Protein AF-A0A965WF73-F1 (afdb_monomer_lite)

Foldseek 3Di:
DDDDPPPPPVVLVVLLVVLVVLCVCCLVPVPVRPPSVVSLVSNLVSLVVVVLVVLVVCVVVVNDDPVVLVVVVCVVPVVVLVVLLVVCLVVCVVPDDPVLSVVSVVLSVCLVVLNNLVVVVVVPPDDDPPCPVRSNSVSPSVSVSVVCVVVVSVVSVVCVVVVNNVVSVVVVVVVVVVVD

Secondary structure (DSSP, 8-state):
-PPPP----HHHHHHHHHHHHHHHHHHH-TTTSTTTTHHHHHHHHHHHHHHHHHHHHHHHTT---HHHHHHHHHHHHHHHHHHHHHHHHHHHHHHS-HHHHHHHHHHHHHHHTT-HHHHHHHH-SS--S-GGG-TTTTHHHHHHHHHHHHHHHHHHHHHHHTT-HHHHHHHHHHHHHH--

Radius of gyration: 19.37 Å; chains: 1; bounding box: 49×44×49 Å

pLDDT: mean 86.91, std 13.63, range [32.0, 98.0]

Structure (mmCIF, N/CA/C/O backbone):
data_AF-A0A965WF73-F1
#
_entry.id   AF-A0A965WF73-F1
#
loop_
_atom_site.group_PDB
_atom_site.id
_atom_site.type_symbol
_atom_site.label_atom_id
_ato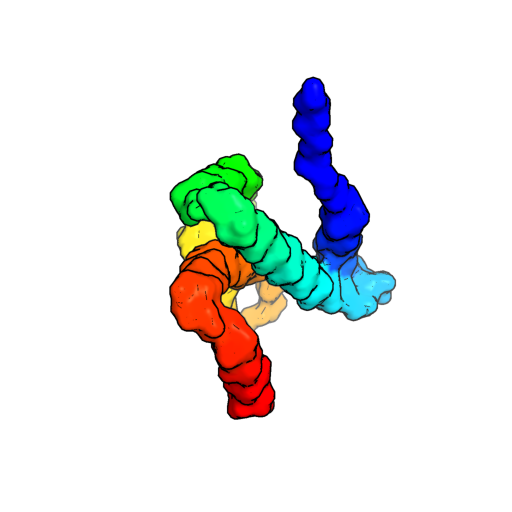m_site.label_alt_id
_atom_site.label_comp_id
_atom_site.label_asym_id
_atom_site.label_entity_id
_atom_site.label_seq_id
_atom_site.pdbx_PDB_ins_code
_atom_site.Cartn_x
_atom_site.Cartn_y
_atom_site.Cartn_z
_atom_site.occupancy
_atom_site.B_iso_or_equiv
_atom_site.auth_seq_id
_atom_site.auth_comp_id
_atom_site.auth_asym_id
_atom_site.auth_atom_id
_atom_site.pdbx_PDB_model_num
ATOM 1 N N . MET A 1 1 ? -22.989 24.623 17.430 1.00 37.38 1 MET A N 1
ATOM 2 C CA . MET A 1 1 ? -22.163 23.521 17.970 1.00 37.38 1 MET A CA 1
ATOM 3 C C . MET A 1 1 ? -21.238 23.070 16.850 1.00 37.38 1 MET A C 1
ATOM 5 O O . MET A 1 1 ? -21.676 22.367 15.953 1.00 37.38 1 MET A O 1
ATOM 9 N N . PHE A 1 2 ? -20.023 23.617 16.799 1.00 32.00 2 PHE A N 1
ATOM 10 C CA . PHE A 1 2 ? -19.088 23.375 15.699 1.00 32.00 2 PHE A CA 1
ATOM 11 C C . PHE A 1 2 ? -18.525 21.957 15.813 1.00 32.00 2 PHE A C 1
ATOM 13 O O . PHE A 1 2 ? -17.942 21.602 16.837 1.00 32.00 2 PHE A O 1
ATOM 20 N N . LEU A 1 3 ? -18.739 21.144 14.779 1.00 38.75 3 LEU A N 1
ATOM 21 C CA . LEU A 1 3 ? -18.119 19.832 14.647 1.00 38.75 3 LEU A CA 1
ATOM 22 C C . LEU A 1 3 ? -16.599 20.022 14.675 1.00 38.75 3 LEU A C 1
ATOM 24 O O . LEU A 1 3 ? -16.036 20.736 13.847 1.00 38.75 3 LEU A O 1
ATOM 28 N N . LYS A 1 4 ? -15.948 19.411 15.667 1.00 34.41 4 LYS A N 1
ATOM 29 C CA . LYS A 1 4 ? -14.490 19.346 15.770 1.00 34.41 4 LYS A CA 1
ATOM 30 C C . LYS A 1 4 ? -13.972 18.737 14.457 1.00 34.41 4 LYS A C 1
ATOM 32 O O . LYS A 1 4 ? -14.447 17.656 14.100 1.00 34.41 4 LYS A O 1
ATOM 37 N N . PRO A 1 5 ? -13.052 19.386 13.721 1.00 42.91 5 PRO A N 1
ATOM 38 C CA . PRO A 1 5 ? -12.462 18.759 12.549 1.00 42.91 5 PRO A CA 1
ATOM 39 C C . PRO A 1 5 ? -11.817 17.449 13.002 1.00 42.91 5 PRO A C 1
ATOM 41 O O . PRO A 1 5 ? -11.172 17.403 14.053 1.00 42.91 5 PRO A O 1
ATOM 44 N N . TYR A 1 6 ? -12.049 16.378 12.242 1.00 53.50 6 TYR A N 1
ATOM 45 C CA . TYR A 1 6 ? -11.379 15.090 12.414 1.00 53.50 6 TYR A CA 1
ATOM 46 C C . TYR A 1 6 ? -9.891 15.387 12.618 1.00 53.50 6 TYR A C 1
ATOM 48 O O . TYR A 1 6 ? -9.273 15.992 11.743 1.00 53.50 6 TYR A O 1
ATOM 56 N N . ASN A 1 7 ? -9.356 15.102 13.808 1.00 60.22 7 ASN A N 1
ATOM 57 C CA . ASN A 1 7 ? -8.048 15.603 14.218 1.00 60.22 7 ASN A CA 1
ATOM 58 C C . ASN A 1 7 ? -6.980 14.870 13.392 1.00 60.22 7 ASN A C 1
ATOM 60 O O . ASN A 1 7 ? -6.538 13.779 13.756 1.0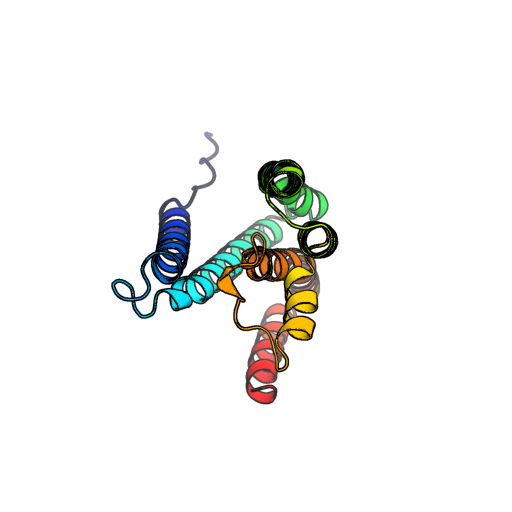0 60.22 7 ASN A O 1
ATOM 64 N N . TYR A 1 8 ? -6.665 15.412 12.213 1.00 68.06 8 TYR A N 1
ATOM 65 C CA . TYR A 1 8 ? -5.738 14.812 11.268 1.00 68.06 8 TYR A CA 1
ATOM 66 C C . TYR A 1 8 ? -4.371 14.756 11.933 1.00 68.06 8 TYR A C 1
ATOM 68 O O . TYR A 1 8 ? -3.739 15.779 12.194 1.00 68.06 8 TYR A O 1
ATOM 76 N N . ARG A 1 9 ? -3.938 13.537 12.249 1.00 79.75 9 ARG A N 1
ATOM 77 C CA . ARG A 1 9 ? -2.687 13.272 12.948 1.00 79.75 9 ARG A CA 1
ATOM 78 C C . ARG A 1 9 ? -1.501 13.459 12.008 1.00 79.75 9 ARG A C 1
ATOM 80 O O . ARG A 1 9 ? -1.009 12.523 11.369 1.00 79.75 9 ARG A O 1
ATOM 87 N N . GLN A 1 10 ? -1.094 14.721 11.891 1.00 85.62 10 GLN A N 1
ATOM 88 C CA . GLN A 1 10 ? 0.070 15.153 11.121 1.00 85.62 10 GLN A CA 1
ATOM 89 C C . GLN A 1 10 ? 1.351 14.486 11.627 1.00 85.62 10 GLN A C 1
ATOM 91 O O . GLN A 1 10 ? 2.203 14.140 10.818 1.00 85.62 10 GLN A O 1
ATOM 96 N N . ASP A 1 11 ? 1.440 14.220 12.931 1.00 89.25 11 ASP A N 1
ATOM 97 C CA . ASP A 1 11 ? 2.525 13.482 13.582 1.00 89.25 11 ASP A CA 1
ATOM 98 C C . ASP A 1 11 ? 2.714 12.077 12.983 1.00 89.25 11 ASP A C 1
ATOM 100 O O . ASP A 1 11 ? 3.807 11.738 12.534 1.00 89.25 11 ASP A O 1
ATOM 104 N N . ILE A 1 12 ? 1.643 11.280 12.869 1.00 88.62 12 ILE A N 1
ATOM 105 C CA . ILE A 1 12 ? 1.707 9.947 12.233 1.00 88.62 12 ILE A CA 1
ATOM 106 C C . ILE A 1 12 ? 2.096 10.074 10.768 1.00 88.62 12 ILE A C 1
ATOM 108 O O . ILE A 1 12 ? 2.915 9.309 10.262 1.00 88.62 12 ILE A O 1
ATOM 112 N N . SER A 1 13 ? 1.473 11.017 10.067 1.00 88.56 13 SER A N 1
ATOM 113 C CA . SER A 1 13 ? 1.721 11.201 8.639 1.00 88.56 13 SER A CA 1
ATOM 114 C C . SER A 1 13 ? 3.183 11.576 8.382 1.00 88.56 13 SER A C 1
ATOM 116 O O . SER A 1 13 ? 3.785 11.048 7.450 1.00 88.56 13 SER A O 1
ATOM 118 N N . GLY A 1 14 ? 3.772 12.401 9.253 1.00 91.44 14 GLY A N 1
ATOM 119 C CA . GLY A 1 14 ? 5.192 12.740 9.248 1.00 91.44 14 GLY A CA 1
ATOM 120 C C . GLY A 1 14 ? 6.088 11.534 9.522 1.00 91.44 14 GLY A C 1
ATOM 121 O O . GLY A 1 14 ? 7.047 11.321 8.787 1.00 91.44 14 GLY A O 1
ATOM 122 N N . LEU A 1 15 ? 5.746 10.689 10.500 1.00 92.88 15 LEU A N 1
ATOM 123 C CA . LEU A 1 15 ? 6.499 9.456 10.770 1.00 92.88 15 LEU A CA 1
ATOM 124 C C . LEU A 1 15 ? 6.460 8.475 9.591 1.00 92.88 15 LEU A C 1
ATOM 126 O O . LEU A 1 15 ? 7.482 7.884 9.255 1.00 92.88 15 LEU A O 1
ATOM 130 N N . ARG A 1 16 ? 5.312 8.334 8.914 1.00 92.25 16 ARG A N 1
ATOM 131 C CA . ARG A 1 16 ? 5.208 7.520 7.689 1.00 92.25 16 ARG A CA 1
ATOM 132 C C . ARG A 1 16 ? 6.055 8.096 6.560 1.00 92.25 16 ARG A C 1
ATOM 134 O O . ARG A 1 16 ? 6.724 7.338 5.867 1.00 92.25 16 ARG A O 1
ATOM 141 N N . ALA A 1 17 ? 6.040 9.416 6.381 1.00 93.06 17 ALA A N 1
ATOM 142 C CA . ALA A 1 17 ? 6.873 10.076 5.381 1.00 93.06 17 ALA A CA 1
ATOM 143 C C . ALA A 1 17 ? 8.365 9.861 5.671 1.00 93.06 17 ALA A C 1
ATOM 145 O O . ALA A 1 17 ? 9.109 9.492 4.768 1.00 93.06 17 ALA A O 1
ATOM 146 N N . LEU A 1 18 ? 8.789 10.005 6.930 1.00 94.50 18 LEU A N 1
ATOM 147 C CA . LEU A 1 18 ? 10.164 9.738 7.348 1.00 94.50 18 LEU A CA 1
ATOM 148 C C . LEU A 1 18 ? 10.567 8.283 7.077 1.00 94.50 18 LEU A C 1
ATOM 150 O O . LEU A 1 18 ? 11.638 8.037 6.535 1.00 94.50 18 LEU A O 1
ATOM 154 N N . ALA A 1 19 ? 9.693 7.329 7.397 1.00 93.88 19 ALA A N 1
ATOM 155 C CA . ALA A 1 19 ? 9.921 5.912 7.140 1.00 93.88 19 ALA A CA 1
ATOM 156 C C . ALA A 1 19 ? 10.140 5.625 5.640 1.00 93.88 19 ALA A C 1
ATOM 158 O O . ALA A 1 19 ? 11.099 4.949 5.272 1.00 93.88 19 ALA A O 1
ATOM 159 N N . VAL A 1 20 ? 9.321 6.224 4.768 1.00 92.25 20 VAL A N 1
ATOM 160 C CA . VAL A 1 20 ? 9.487 6.136 3.307 1.00 92.25 20 VAL A CA 1
ATOM 161 C C . VAL A 1 20 ? 10.796 6.782 2.850 1.00 92.25 20 VAL A C 1
ATOM 163 O O . VAL A 1 20 ? 11.504 6.199 2.032 1.00 92.25 20 VAL A O 1
ATOM 166 N N . LEU A 1 21 ? 11.153 7.955 3.382 1.00 93.62 21 LEU A N 1
ATOM 167 C CA . LEU A 1 21 ? 12.409 8.631 3.041 1.00 93.62 21 LEU A CA 1
ATOM 168 C C . LEU A 1 21 ? 13.634 7.796 3.425 1.00 93.62 21 LEU A C 1
ATOM 170 O O . LEU A 1 21 ? 14.583 7.736 2.649 1.00 93.62 21 LEU A O 1
ATOM 174 N N . LEU A 1 22 ? 13.605 7.114 4.573 1.00 91.69 22 LEU A N 1
ATOM 175 C CA . LEU A 1 22 ? 14.664 6.185 4.975 1.00 91.69 22 LEU A CA 1
ATOM 176 C C . LEU A 1 22 ? 14.788 5.016 3.993 1.00 91.69 22 LEU A C 1
ATOM 178 O O . LEU A 1 22 ? 15.898 4.666 3.596 1.00 91.69 22 LEU A O 1
ATOM 182 N N . THR A 1 23 ? 13.664 4.445 3.555 1.00 89.25 23 THR A N 1
ATOM 183 C CA . THR A 1 23 ? 13.661 3.354 2.571 1.00 89.25 23 THR A CA 1
ATOM 184 C C . THR A 1 23 ? 14.175 3.808 1.207 1.00 89.25 23 THR A C 1
ATOM 186 O O . THR A 1 23 ? 14.980 3.103 0.601 1.00 89.25 23 THR A O 1
ATOM 189 N N . ILE A 1 24 ? 13.759 4.982 0.726 1.00 89.94 24 ILE A N 1
ATOM 190 C CA . ILE A 1 24 ? 14.275 5.563 -0.523 1.00 89.94 24 ILE A CA 1
ATOM 191 C C . ILE A 1 24 ? 15.776 5.829 -0.389 1.00 89.94 24 ILE A C 1
ATOM 193 O O . ILE A 1 24 ? 16.546 5.451 -1.266 1.00 89.94 24 ILE A O 1
ATOM 197 N N . GLY A 1 25 ? 16.198 6.427 0.727 1.00 90.00 25 GLY A N 1
ATOM 198 C CA . GLY A 1 25 ? 17.596 6.722 1.017 1.00 90.00 25 GLY A CA 1
ATOM 199 C C . GLY A 1 25 ? 18.478 5.475 1.035 1.00 90.00 25 GLY A C 1
ATOM 200 O O . GLY A 1 25 ? 19.563 5.502 0.467 1.00 90.00 25 GLY A O 1
ATOM 201 N N . TYR A 1 26 ? 17.988 4.369 1.599 1.00 87.00 26 TYR A N 1
ATOM 202 C CA . TYR A 1 26 ? 18.688 3.081 1.589 1.00 87.00 26 TYR A CA 1
ATOM 203 C C . TYR A 1 26 ? 18.937 2.548 0.174 1.00 87.00 26 TYR A C 1
ATOM 205 O O . TYR A 1 26 ? 20.025 2.061 -0.104 1.00 87.00 26 TYR A O 1
ATOM 213 N N . HIS A 1 27 ? 17.957 2.664 -0.728 1.00 84.62 27 HIS A N 1
ATOM 214 C CA . HIS A 1 27 ? 18.109 2.177 -2.104 1.00 84.62 27 HIS A CA 1
ATOM 215 C C . HIS A 1 27 ? 18.915 3.142 -2.984 1.00 84.62 27 HIS A C 1
ATOM 217 O O . HIS A 1 27 ? 19.638 2.702 -3.871 1.00 84.62 27 HIS A O 1
ATOM 223 N N . ALA A 1 28 ? 18.808 4.453 -2.751 1.00 87.69 28 ALA A N 1
ATOM 224 C CA . ALA A 1 28 ? 19.515 5.461 -3.539 1.00 87.69 28 ALA A CA 1
ATOM 225 C C . ALA A 1 28 ? 20.981 5.644 -3.105 1.00 87.69 28 ALA A C 1
ATOM 227 O O . ALA A 1 28 ? 21.844 5.890 -3.945 1.00 87.69 28 ALA A O 1
ATOM 228 N N . PHE A 1 29 ? 21.264 5.536 -1.802 1.00 88.81 29 PHE A N 1
ATOM 229 C CA . PHE A 1 29 ? 22.566 5.831 -1.196 1.00 88.81 29 PHE A CA 1
ATOM 230 C C . PHE A 1 29 ? 22.920 4.818 -0.086 1.00 88.81 29 PHE A C 1
ATOM 232 O O . PHE A 1 29 ? 23.075 5.203 1.080 1.00 88.81 29 PHE A O 1
ATOM 239 N N . PRO A 1 30 ? 23.068 3.521 -0.419 1.00 83.19 30 PRO A N 1
ATOM 240 C CA . PRO A 1 30 ? 23.239 2.452 0.571 1.00 83.19 30 PRO A CA 1
ATOM 241 C C . PRO A 1 30 ? 24.490 2.610 1.449 1.00 83.19 30 PRO A C 1
ATOM 243 O O . PRO A 1 30 ? 24.473 2.209 2.611 1.00 83.19 30 PRO A O 1
ATOM 246 N N . GLU A 1 31 ? 25.557 3.230 0.933 1.00 87.56 31 GLU A N 1
ATOM 247 C CA . GLU A 1 31 ? 26.790 3.491 1.695 1.00 87.56 31 GLU A CA 1
ATOM 248 C C . GLU A 1 31 ? 26.609 4.556 2.791 1.00 87.56 31 GLU A C 1
ATOM 250 O O . GLU A 1 31 ? 27.291 4.513 3.813 1.00 87.56 31 GLU A O 1
ATOM 255 N N . PHE A 1 32 ? 25.677 5.498 2.604 1.00 86.88 32 PHE A N 1
ATOM 256 C CA . PHE A 1 32 ? 25.442 6.613 3.531 1.00 86.88 32 PHE A CA 1
ATOM 257 C C . PHE A 1 32 ? 24.314 6.336 4.525 1.00 86.88 32 PHE A C 1
ATOM 259 O O . PHE A 1 32 ? 24.331 6.855 5.640 1.00 86.88 32 PHE A O 1
ATOM 266 N N . ILE A 1 33 ? 23.321 5.538 4.128 1.00 84.25 33 ILE A N 1
ATOM 267 C CA . ILE A 1 33 ? 22.143 5.224 4.942 1.00 84.25 33 ILE A CA 1
ATOM 268 C C . ILE A 1 33 ? 22.083 3.710 5.121 1.00 84.25 33 ILE A C 1
ATOM 270 O O . ILE A 1 33 ? 21.229 3.028 4.560 1.00 84.25 33 ILE A O 1
ATOM 274 N N . SER A 1 34 ? 22.997 3.169 5.922 1.00 79.50 34 SER A N 1
ATOM 275 C CA . SER A 1 34 ? 22.933 1.769 6.336 1.00 79.50 34 SER A CA 1
ATOM 276 C C . SER A 1 34 ? 21.740 1.563 7.283 1.00 79.50 34 SER A C 1
ATOM 278 O O . SER A 1 34 ? 21.494 2.351 8.193 1.00 79.50 34 SER A O 1
ATOM 280 N N . GLY A 1 35 ? 20.930 0.528 7.040 1.00 81.00 35 GLY A N 1
ATOM 281 C CA . GLY A 1 35 ? 19.773 0.210 7.892 1.00 81.00 35 GLY A CA 1
ATOM 282 C C . GLY A 1 35 ? 18.432 0.849 7.507 1.00 81.00 35 GLY A C 1
ATOM 283 O O . GLY A 1 35 ? 17.433 0.589 8.173 1.00 81.00 35 GLY A O 1
ATOM 284 N N . GLY A 1 36 ? 18.341 1.638 6.429 1.00 79.69 36 GLY A N 1
ATOM 285 C CA . GLY A 1 36 ? 17.065 2.268 6.037 1.00 79.69 36 GLY A CA 1
ATOM 286 C C . GLY A 1 36 ? 15.966 1.293 5.567 1.00 79.69 36 GLY A C 1
ATOM 287 O O . GLY A 1 36 ? 14.812 1.700 5.413 1.00 79.69 36 GLY A O 1
ATOM 288 N N . PHE A 1 37 ? 16.274 -0.004 5.429 1.00 82.12 37 PHE A N 1
ATOM 289 C CA . PHE A 1 37 ? 15.278 -1.071 5.257 1.00 82.12 37 PHE A CA 1
ATOM 290 C C . PHE A 1 37 ? 14.274 -1.141 6.422 1.00 82.12 37 PHE A C 1
ATOM 292 O O . PHE A 1 37 ? 13.104 -1.435 6.188 1.00 82.12 37 PHE A O 1
ATOM 299 N N . VAL A 1 38 ? 14.682 -0.755 7.642 1.00 88.62 38 VAL A N 1
ATOM 300 C CA . VAL A 1 38 ? 13.805 -0.663 8.830 1.00 88.62 38 VAL A CA 1
ATOM 301 C C . VAL A 1 38 ? 12.646 0.320 8.609 1.00 88.62 38 VAL A C 1
ATOM 303 O O . VAL A 1 38 ? 11.593 0.213 9.239 1.00 88.62 38 VAL A O 1
ATOM 306 N N . GLY A 1 39 ? 12.797 1.269 7.676 1.00 90.75 39 GLY A N 1
ATOM 307 C CA . GLY A 1 39 ? 11.718 2.170 7.272 1.00 90.75 39 GLY A CA 1
ATOM 308 C C . GLY A 1 39 ? 10.465 1.426 6.797 1.00 90.75 39 GLY A C 1
ATOM 309 O O . GLY A 1 39 ? 9.353 1.849 7.112 1.00 90.75 39 GLY A O 1
ATOM 310 N N . VAL A 1 40 ? 10.613 0.280 6.128 1.00 89.56 40 VAL A N 1
ATOM 311 C CA . VAL A 1 40 ? 9.465 -0.519 5.670 1.00 89.56 40 VAL A CA 1
ATOM 312 C C . VAL A 1 40 ? 8.689 -1.085 6.862 1.00 89.56 40 VAL A C 1
ATOM 314 O O . VAL A 1 40 ? 7.465 -0.950 6.917 1.00 89.56 40 VAL A O 1
ATOM 317 N N . ASP A 1 41 ? 9.392 -1.628 7.857 1.00 91.56 41 ASP A N 1
ATOM 318 C CA . ASP A 1 41 ? 8.779 -2.193 9.065 1.00 91.56 41 ASP A CA 1
ATOM 319 C C . ASP A 1 41 ? 8.032 -1.120 9.863 1.00 91.56 41 ASP A C 1
ATOM 321 O O . ASP A 1 41 ? 6.866 -1.291 10.228 1.00 91.56 41 ASP A O 1
ATOM 325 N N . ILE A 1 42 ? 8.671 0.038 10.072 1.00 93.50 42 ILE A N 1
ATOM 326 C CA . ILE A 1 42 ? 8.057 1.188 10.750 1.00 93.50 42 ILE A CA 1
ATOM 327 C C . ILE A 1 42 ? 6.794 1.629 10.005 1.00 93.50 42 ILE A C 1
ATOM 329 O O . ILE A 1 42 ? 5.749 1.864 10.622 1.00 93.50 42 ILE A O 1
ATOM 333 N N . PHE A 1 43 ? 6.865 1.732 8.676 1.00 93.69 43 PHE A N 1
ATOM 334 C CA . PHE A 1 43 ? 5.727 2.129 7.859 1.00 93.69 43 PHE A CA 1
ATOM 335 C C . PHE A 1 43 ? 4.552 1.153 8.007 1.00 93.69 43 PHE A C 1
ATOM 337 O O . PHE A 1 43 ? 3.413 1.604 8.181 1.00 93.69 43 PHE A O 1
ATOM 344 N N . PHE A 1 44 ? 4.802 -0.160 7.993 1.00 93.31 44 PHE A N 1
ATOM 345 C CA . PHE A 1 44 ? 3.755 -1.167 8.173 1.00 93.31 44 PHE A CA 1
ATOM 346 C C . PHE A 1 44 ? 3.146 -1.145 9.572 1.00 93.31 44 PHE A C 1
ATOM 348 O O . PHE A 1 44 ? 1.919 -1.147 9.691 1.00 93.31 44 PHE A O 1
ATOM 355 N N . VAL A 1 45 ? 3.960 -1.043 10.624 1.00 94.31 45 VAL A N 1
ATOM 356 C CA . VAL A 1 45 ? 3.466 -0.970 12.010 1.00 94.31 45 VAL A CA 1
ATOM 357 C C . VAL A 1 45 ? 2.549 0.238 12.196 1.00 94.31 45 VAL A C 1
ATOM 359 O O . VAL A 1 45 ? 1.435 0.113 12.714 1.00 94.31 45 VAL A O 1
ATOM 362 N N . ILE A 1 46 ? 2.971 1.413 11.721 1.00 93.50 46 ILE A N 1
ATOM 363 C CA . ILE A 1 46 ? 2.175 2.640 11.833 1.00 93.50 46 ILE A CA 1
ATOM 364 C C . ILE A 1 46 ? 0.881 2.531 11.015 1.00 93.50 46 ILE A C 1
ATOM 366 O O . ILE A 1 46 ? -0.185 2.962 11.467 1.00 93.50 46 ILE A O 1
ATOM 370 N N . SER A 1 47 ? 0.959 1.947 9.820 1.00 91.44 47 SER A N 1
ATOM 371 C CA . SER A 1 47 ? -0.194 1.731 8.944 1.00 91.44 47 SER A CA 1
ATOM 372 C C . SER A 1 47 ? -1.215 0.776 9.571 1.00 91.44 47 SER A C 1
ATOM 374 O O . SER A 1 47 ? -2.410 1.086 9.604 1.00 91.44 47 SER A O 1
ATOM 376 N N . GLY A 1 48 ? -0.753 -0.329 10.159 1.00 92.94 48 GLY A N 1
ATOM 377 C CA . GLY A 1 48 ? -1.582 -1.270 10.910 1.00 92.94 48 GLY A CA 1
ATOM 378 C C . GLY A 1 48 ? -2.267 -0.614 12.107 1.00 92.94 48 GLY A C 1
ATOM 379 O O . GLY A 1 48 ? -3.490 -0.719 12.255 1.00 92.94 48 GLY A O 1
ATOM 380 N N . PHE A 1 49 ? -1.513 0.138 12.915 1.00 92.44 49 PHE A N 1
ATOM 381 C CA . PHE A 1 49 ? -2.049 0.890 14.053 1.00 92.44 49 PHE A CA 1
ATOM 382 C C . PHE A 1 49 ? -3.150 1.869 13.626 1.00 92.44 49 PHE A C 1
ATOM 384 O O . PHE A 1 49 ? -4.252 1.844 14.177 1.00 92.44 49 PHE A O 1
ATOM 391 N N . LEU A 1 50 ? -2.878 2.715 12.626 1.00 91.44 50 LEU A N 1
ATOM 39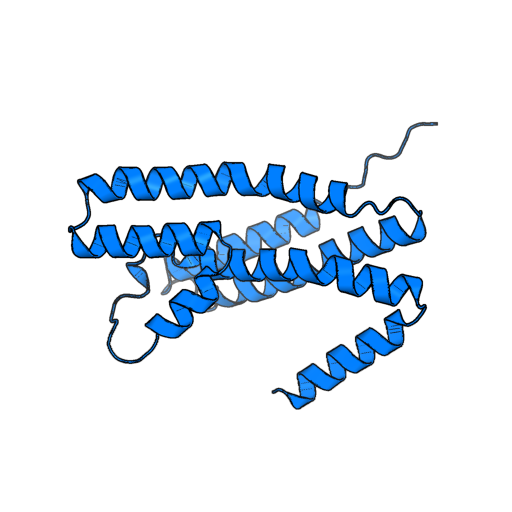2 C CA . LEU A 1 50 ? -3.807 3.761 12.197 1.00 91.44 50 LEU A CA 1
ATOM 393 C C . LEU A 1 50 ? -5.118 3.168 11.680 1.00 91.44 50 LEU A C 1
ATOM 395 O O . LEU A 1 50 ? -6.1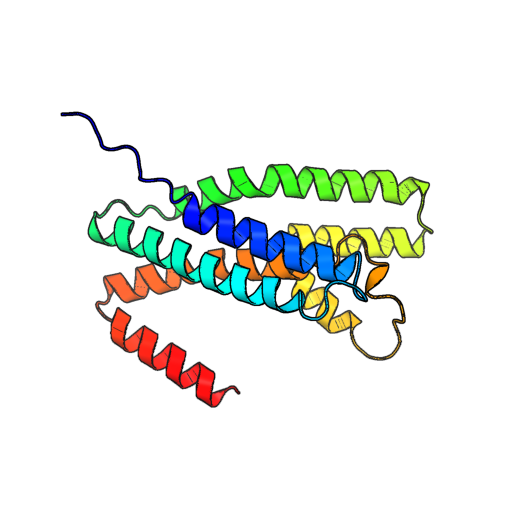96 3.666 11.994 1.00 91.44 50 LEU A O 1
ATOM 399 N N . ILE A 1 51 ? -5.031 2.104 10.890 1.00 92.44 51 ILE A N 1
ATOM 400 C CA . ILE A 1 51 ? -6.206 1.496 10.274 1.00 92.44 51 ILE A CA 1
ATOM 401 C C . ILE A 1 51 ? -7.038 0.743 11.289 1.00 92.44 51 ILE A C 1
ATOM 403 O O . ILE A 1 51 ? -8.253 0.924 11.304 1.00 92.44 51 ILE A O 1
ATOM 407 N N . THR A 1 52 ? -6.399 -0.005 12.186 1.00 93.50 52 THR A N 1
ATOM 408 C CA . THR A 1 52 ? -7.094 -0.645 13.308 1.00 93.50 52 THR A CA 1
ATOM 409 C C . THR A 1 52 ? -7.821 0.392 14.155 1.00 93.50 52 THR A C 1
ATOM 411 O O . THR A 1 52 ? -9.010 0.234 14.421 1.00 93.50 52 THR A O 1
ATOM 414 N N . LYS A 1 53 ? -7.140 1.490 14.509 1.00 92.25 53 LYS A N 1
ATOM 415 C CA . LYS A 1 53 ? -7.724 2.594 15.273 1.00 92.25 53 LYS A CA 1
ATOM 416 C C . LYS A 1 53 ? -8.958 3.177 14.576 1.00 92.25 53 LYS A C 1
ATOM 418 O O . LYS A 1 53 ? -10.012 3.255 15.193 1.00 92.25 53 LYS A O 1
ATOM 423 N N . ILE A 1 54 ? -8.846 3.527 13.292 1.00 90.75 54 ILE A N 1
ATOM 424 C CA . ILE A 1 54 ? -9.963 4.082 12.510 1.00 90.75 54 ILE A CA 1
ATOM 425 C C . ILE A 1 54 ? -11.139 3.101 12.462 1.00 90.75 54 ILE A C 1
ATOM 427 O O . ILE A 1 54 ? -12.290 3.519 12.557 1.00 90.75 54 ILE A O 1
ATOM 431 N N . ILE A 1 55 ? -10.884 1.803 12.286 1.00 93.44 55 ILE A N 1
ATOM 432 C CA . ILE A 1 55 ? -11.955 0.800 12.259 1.00 93.44 55 ILE A CA 1
ATOM 433 C C . ILE A 1 55 ? -12.659 0.751 13.618 1.00 93.44 55 ILE A C 1
ATOM 435 O O . ILE A 1 55 ? -13.878 0.878 13.655 1.00 93.44 55 ILE A O 1
ATOM 439 N N . LEU A 1 56 ? -11.912 0.623 14.718 1.00 93.06 56 LEU A N 1
ATOM 440 C CA . LEU A 1 56 ? -12.477 0.537 16.067 1.00 93.06 56 LEU A CA 1
ATOM 441 C C . LEU A 1 56 ? -13.269 1.796 16.449 1.00 93.06 56 LEU A C 1
ATOM 443 O O . LEU A 1 56 ? -14.413 1.667 16.867 1.00 93.06 56 LEU A O 1
ATOM 447 N N . GLU A 1 57 ? -12.737 2.998 16.208 1.00 92.50 57 GLU A N 1
ATOM 448 C CA . GLU A 1 57 ? -13.443 4.263 16.489 1.00 92.50 57 GLU A CA 1
ATOM 449 C C . GLU A 1 57 ? -14.773 4.368 15.713 1.00 92.50 57 GLU A C 1
ATOM 451 O O . GLU A 1 57 ? -15.796 4.817 16.240 1.00 92.50 57 GLU A O 1
ATOM 456 N N . ASN A 1 58 ? -14.795 3.922 14.452 1.00 92.69 58 ASN A N 1
ATOM 457 C CA . ASN A 1 58 ? -16.022 3.915 13.654 1.00 92.69 58 ASN A CA 1
ATOM 458 C C . ASN A 1 58 ? -16.997 2.802 14.086 1.00 92.69 58 ASN A C 1
ATOM 460 O O . ASN A 1 58 ? -18.207 2.953 13.920 1.00 92.69 58 ASN A O 1
ATOM 464 N N . LEU A 1 59 ? -16.504 1.683 14.628 1.00 93.06 59 LEU A N 1
ATOM 465 C CA . LEU A 1 59 ? -17.352 0.620 15.176 1.00 93.06 59 LEU A CA 1
ATOM 466 C C . LEU A 1 59 ? -18.008 1.048 16.486 1.00 93.06 59 LEU A C 1
ATOM 468 O O . LEU A 1 59 ? -19.216 0.886 16.627 1.00 93.06 59 LEU A O 1
ATOM 472 N N . GLU A 1 60 ? -17.248 1.661 17.392 1.00 92.69 60 GLU A N 1
ATOM 473 C CA . GLU A 1 60 ? -17.753 2.192 18.665 1.00 92.69 60 GLU A CA 1
ATOM 474 C C . GLU A 1 60 ? -18.841 3.252 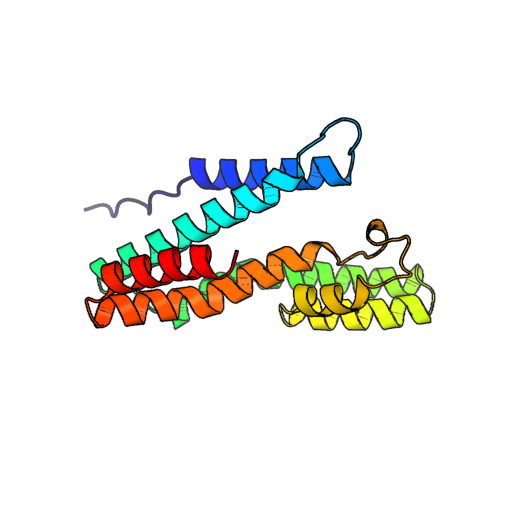18.459 1.00 92.69 60 GLU A C 1
ATOM 476 O O . GLU A 1 60 ? -19.809 3.322 19.213 1.00 92.69 60 GLU A O 1
ATOM 481 N N . THR A 1 61 ? -18.719 4.052 17.398 1.00 93.81 61 THR A N 1
ATOM 482 C CA . THR A 1 61 ? -19.713 5.073 17.032 1.00 93.81 61 THR A CA 1
ATOM 483 C C . THR A 1 61 ? -20.826 4.553 16.114 1.00 93.81 61 THR A C 1
ATOM 485 O O . THR A 1 61 ? -21.688 5.333 15.716 1.00 93.81 61 THR A O 1
ATOM 488 N N . ASN A 1 62 ? -20.847 3.256 15.775 1.00 92.44 62 ASN A N 1
ATOM 489 C CA . ASN A 1 62 ? -21.779 2.640 14.814 1.00 92.44 62 ASN A CA 1
ATOM 490 C C . ASN A 1 62 ? -21.803 3.310 13.423 1.00 92.44 62 ASN A C 1
ATOM 492 O O . ASN A 1 62 ? -22.793 3.234 12.698 1.00 92.44 62 ASN A O 1
ATOM 496 N N . THR A 1 63 ? -20.705 3.952 13.026 1.00 92.69 63 THR A N 1
ATOM 497 C CA . THR A 1 63 ? -20.557 4.647 11.735 1.00 92.69 63 THR A CA 1
ATOM 498 C C . THR A 1 63 ? -19.728 3.859 10.719 1.00 92.69 63 THR A C 1
ATOM 500 O O . THR A 1 63 ? -19.527 4.307 9.588 1.00 92.69 63 THR A O 1
ATOM 503 N N . PHE A 1 64 ? -19.225 2.677 11.090 1.00 94.00 64 PHE A N 1
ATOM 504 C CA . PHE A 1 64 ? -18.376 1.881 10.213 1.00 94.00 64 PHE A CA 1
ATOM 505 C C . PHE A 1 64 ? -19.140 1.338 8.998 1.00 94.00 64 PHE A C 1
ATOM 507 O O . PHE A 1 64 ? -19.967 0.433 9.106 1.00 94.00 64 PHE A O 1
ATOM 514 N N . ASN A 1 65 ? -18.784 1.852 7.820 1.00 93.31 65 ASN A N 1
ATOM 515 C CA . ASN A 1 65 ? -19.222 1.351 6.525 1.00 93.31 65 ASN A CA 1
ATOM 516 C C . ASN A 1 65 ? -18.016 0.821 5.737 1.00 93.31 65 ASN A C 1
ATOM 518 O O . ASN A 1 65 ? -17.067 1.551 5.430 1.00 93.31 65 ASN A O 1
ATOM 522 N N . ILE A 1 66 ? -18.072 -0.467 5.402 1.00 92.06 66 ILE A N 1
ATOM 523 C CA . ILE A 1 66 ? -16.993 -1.173 4.713 1.00 92.06 66 ILE A CA 1
ATOM 524 C C . ILE A 1 66 ? -16.830 -0.740 3.248 1.00 92.06 66 ILE A C 1
ATOM 526 O O . ILE A 1 66 ? -15.708 -0.609 2.762 1.00 92.06 66 ILE A O 1
ATOM 530 N N . ILE A 1 67 ? -17.934 -0.443 2.559 1.00 94.56 67 ILE A N 1
ATOM 531 C CA . ILE A 1 67 ? -17.921 0.032 1.169 1.00 94.56 67 ILE A CA 1
ATOM 532 C C . ILE A 1 67 ? -17.267 1.413 1.116 1.00 94.56 67 ILE A C 1
ATOM 534 O O . ILE A 1 67 ? -16.390 1.656 0.284 1.00 94.56 67 ILE A O 1
ATOM 538 N N . ASP A 1 68 ? -17.625 2.300 2.044 1.00 93.00 68 ASP A N 1
ATOM 539 C CA . ASP A 1 68 ? -17.023 3.631 2.139 1.00 93.00 68 ASP A CA 1
ATOM 540 C C . ASP A 1 68 ? -15.535 3.562 2.491 1.00 93.00 68 ASP A C 1
ATOM 542 O O . ASP A 1 68 ? -14.731 4.343 1.972 1.00 93.00 68 ASP A O 1
ATOM 546 N N . PHE A 1 69 ? -15.149 2.616 3.355 1.00 92.56 69 PHE A N 1
ATOM 547 C CA . PHE A 1 69 ? -13.753 2.369 3.702 1.00 92.56 69 PHE A CA 1
ATOM 548 C C . PHE A 1 69 ? -12.920 2.018 2.463 1.00 92.56 69 PHE A C 1
ATOM 550 O O . PHE A 1 69 ? -11.927 2.702 2.194 1.00 92.56 69 PHE A O 1
ATOM 557 N N . TYR A 1 70 ? -13.343 1.027 1.673 1.00 93.75 70 TYR A N 1
ATOM 558 C CA . TYR A 1 70 ? -12.630 0.648 0.449 1.00 93.75 70 TYR A CA 1
ATOM 559 C C . TYR A 1 70 ? -12.685 1.749 -0.616 1.00 93.75 70 TYR A C 1
ATOM 561 O O . TYR A 1 70 ? -11.667 2.069 -1.229 1.00 93.75 70 TYR A O 1
ATOM 569 N N . SER A 1 71 ? -13.824 2.425 -0.772 1.00 95.00 71 SER A N 1
ATOM 570 C CA . SER A 1 71 ? -13.997 3.499 -1.761 1.00 95.00 71 SER A CA 1
ATOM 571 C C . SER A 1 71 ? -13.073 4.696 -1.519 1.00 95.00 71 SER A C 1
ATOM 573 O O . SER A 1 71 ? -12.619 5.343 -2.466 1.00 95.00 71 SER A O 1
ATOM 575 N N . ARG A 1 72 ? -12.783 5.039 -0.256 1.00 91.81 72 ARG A N 1
ATOM 576 C CA . ARG A 1 72 ? -11.801 6.088 0.079 1.00 91.81 72 ARG A CA 1
ATOM 577 C C . ARG A 1 72 ? -10.376 5.676 -0.285 1.00 91.81 72 ARG A C 1
ATOM 579 O O . ARG A 1 72 ? -9.595 6.519 -0.715 1.00 91.81 72 ARG A O 1
ATOM 586 N N . ARG A 1 73 ? -10.039 4.395 -0.132 1.00 91.69 73 ARG A N 1
ATOM 587 C CA . ARG A 1 73 ? -8.703 3.874 -0.451 1.00 91.69 73 ARG A CA 1
ATOM 588 C C . ARG A 1 73 ? -8.452 3.808 -1.940 1.00 91.69 73 ARG A C 1
ATOM 590 O O . ARG A 1 73 ? -7.432 4.321 -2.387 1.00 91.69 73 ARG A O 1
ATOM 597 N N . ILE A 1 74 ? -9.417 3.289 -2.695 1.00 93.88 74 ILE A N 1
ATOM 598 C CA . ILE A 1 74 ? -9.341 3.229 -4.156 1.00 93.88 74 ILE A CA 1
ATOM 599 C C . ILE A 1 74 ? -9.083 4.632 -4.717 1.00 93.88 74 ILE A C 1
ATOM 601 O O . ILE A 1 74 ? -8.100 4.838 -5.422 1.00 93.88 74 ILE A O 1
ATOM 605 N N . ARG A 1 75 ? -9.875 5.633 -4.300 1.00 95.25 75 ARG A N 1
ATOM 606 C CA . ARG A 1 75 ? -9.701 7.038 -4.721 1.00 95.25 75 ARG A CA 1
ATOM 607 C C . ARG A 1 75 ? -8.361 7.660 -4.322 1.00 95.25 75 ARG A C 1
ATOM 609 O O . ARG A 1 75 ? -7.944 8.625 -4.950 1.00 95.25 75 ARG A O 1
ATOM 616 N N . ARG A 1 76 ? -7.699 7.139 -3.288 1.00 92.06 76 ARG A N 1
ATOM 617 C CA . ARG A 1 76 ? -6.399 7.634 -2.820 1.00 92.06 76 ARG A CA 1
ATOM 618 C C . ARG A 1 76 ? -5.224 6.981 -3.551 1.00 92.06 76 ARG A C 1
ATOM 620 O O . ARG A 1 76 ? -4.226 7.651 -3.778 1.00 92.06 76 ARG A O 1
ATOM 627 N N . ILE A 1 77 ? -5.321 5.694 -3.879 1.00 93.69 77 ILE A N 1
ATOM 628 C CA . ILE A 1 77 ? -4.174 4.879 -4.320 1.00 93.69 77 ILE A CA 1
ATOM 629 C C . ILE A 1 77 ? -4.154 4.697 -5.834 1.00 93.69 77 ILE A C 1
ATOM 631 O O . ILE A 1 77 ? -3.107 4.867 -6.457 1.00 93.69 77 ILE A O 1
ATOM 635 N N . PHE A 1 78 ? -5.309 4.417 -6.442 1.00 95.12 78 PHE A N 1
ATOM 636 C CA . PHE A 1 78 ? -5.386 4.127 -7.874 1.00 95.12 78 PHE A CA 1
ATOM 637 C C . PHE A 1 78 ? -4.883 5.268 -8.765 1.00 95.12 78 PHE A C 1
ATOM 639 O O . PHE A 1 78 ? -4.192 4.953 -9.726 1.00 95.12 78 PHE A O 1
ATOM 646 N N . PRO A 1 79 ? -5.138 6.566 -8.488 1.00 97.06 79 PRO A N 1
ATOM 647 C CA . PRO A 1 79 ? -4.644 7.628 -9.366 1.00 97.06 79 PRO A CA 1
ATOM 648 C C . PRO A 1 79 ? -3.117 7.627 -9.507 1.00 97.06 79 PRO A C 1
ATOM 650 O O . PRO A 1 79 ? -2.598 7.691 -10.619 1.00 97.06 79 PRO A O 1
ATOM 653 N N . ALA A 1 80 ? -2.398 7.497 -8.388 1.00 96.25 80 ALA A N 1
ATOM 654 C CA . ALA A 1 80 ? -0.939 7.459 -8.388 1.00 96.25 80 ALA A CA 1
ATOM 655 C C . ALA A 1 80 ? -0.402 6.146 -8.979 1.00 96.25 80 ALA A C 1
ATOM 657 O O . ALA A 1 80 ? 0.545 6.170 -9.763 1.00 96.25 80 ALA A O 1
ATOM 658 N N . LEU A 1 81 ? -1.032 5.012 -8.650 1.00 96.69 81 LEU A N 1
ATOM 659 C CA . LEU A 1 81 ? -0.642 3.705 -9.181 1.00 96.69 81 LEU A CA 1
ATOM 660 C C . LEU A 1 81 ? -0.819 3.639 -10.702 1.00 96.69 81 LEU A C 1
ATOM 662 O O . LEU A 1 81 ? 0.104 3.246 -11.403 1.00 96.69 81 LEU A O 1
ATOM 666 N N . LEU A 1 82 ? -1.974 4.054 -11.227 1.00 97.44 82 LEU A N 1
ATOM 667 C CA . LEU A 1 82 ? -2.242 4.044 -12.667 1.00 97.44 82 LEU A CA 1
ATOM 668 C C . LEU A 1 82 ? -1.268 4.944 -13.421 1.00 97.44 82 LEU A C 1
ATOM 670 O O . LEU A 1 82 ? -0.748 4.531 -14.454 1.00 97.44 82 LEU A O 1
ATOM 674 N N . LEU A 1 83 ? -0.980 6.137 -12.890 1.00 98.00 83 LEU A N 1
ATOM 675 C CA . LEU A 1 83 ? 0.013 7.030 -13.479 1.00 98.00 83 LEU A CA 1
ATOM 676 C C . LEU A 1 83 ? 1.388 6.358 -13.554 1.00 98.00 83 LEU A C 1
ATOM 678 O O . LEU A 1 83 ? 2.005 6.371 -14.616 1.00 98.00 83 LEU A O 1
ATOM 682 N N . LEU A 1 84 ? 1.841 5.740 -12.459 1.00 97.12 84 LEU A N 1
ATOM 683 C CA . LEU A 1 84 ? 3.110 5.015 -12.413 1.00 97.12 84 LEU A CA 1
ATOM 684 C C . LEU A 1 84 ? 3.142 3.871 -13.434 1.00 97.12 84 LEU A C 1
ATOM 686 O O . LEU A 1 84 ? 4.082 3.780 -14.218 1.00 97.12 84 LEU A O 1
ATOM 690 N N . LEU A 1 85 ? 2.114 3.018 -13.457 1.00 97.50 85 LEU A N 1
ATOM 691 C CA . LEU A 1 85 ? 2.055 1.858 -14.350 1.00 97.50 85 LEU A CA 1
ATOM 692 C C . LEU A 1 85 ? 2.034 2.273 -15.825 1.00 97.50 85 LEU A C 1
ATOM 694 O O . LEU A 1 85 ? 2.786 1.715 -16.623 1.00 97.50 85 LEU A O 1
ATOM 698 N N . ILE A 1 86 ? 1.221 3.271 -16.185 1.00 97.94 86 ILE A N 1
ATOM 699 C CA . ILE A 1 86 ? 1.144 3.798 -17.554 1.00 97.94 86 ILE A CA 1
ATOM 700 C C . ILE A 1 86 ? 2.469 4.451 -17.948 1.00 97.94 86 ILE A C 1
ATOM 702 O O . ILE A 1 86 ? 2.956 4.210 -19.050 1.00 97.94 86 ILE A O 1
ATOM 706 N N . ALA A 1 87 ? 3.077 5.242 -17.060 1.00 97.62 87 ALA A N 1
ATOM 707 C CA . ALA A 1 87 ? 4.362 5.879 -17.327 1.00 97.62 87 ALA A CA 1
ATOM 708 C C . ALA A 1 87 ? 5.469 4.838 -17.541 1.00 97.62 87 ALA A C 1
ATOM 710 O O . ALA A 1 87 ? 6.182 4.908 -18.539 1.00 97.62 87 ALA A O 1
ATOM 711 N N . CYS A 1 88 ? 5.578 3.833 -16.666 1.00 96.06 88 CYS A N 1
ATOM 712 C CA . CYS A 1 88 ? 6.546 2.749 -16.823 1.00 96.06 88 CYS A CA 1
ATOM 713 C C . CYS A 1 88 ? 6.308 1.958 -18.112 1.00 96.06 88 CYS A C 1
ATOM 715 O O . CYS A 1 88 ? 7.266 1.667 -18.822 1.00 96.06 88 CYS A O 1
ATOM 717 N N . TYR A 1 89 ? 5.054 1.647 -18.453 1.00 96.25 89 TYR A N 1
ATOM 718 C CA . TYR A 1 89 ? 4.731 0.927 -19.687 1.00 96.25 89 TYR A CA 1
ATOM 719 C C . TYR A 1 89 ? 5.024 1.748 -20.948 1.00 96.25 89 TYR A C 1
ATOM 721 O O . TYR A 1 89 ? 5.537 1.214 -21.930 1.00 96.25 89 TYR A O 1
ATOM 729 N N . GLY A 1 90 ? 4.720 3.047 -20.923 1.00 97.25 90 GLY A N 1
ATOM 730 C CA . GLY A 1 90 ? 4.979 3.960 -22.033 1.00 97.25 90 GLY A CA 1
ATOM 731 C C . GLY A 1 90 ? 6.471 4.201 -22.246 1.00 97.25 90 GLY A C 1
ATOM 732 O O . GLY A 1 90 ? 6.950 4.093 -23.368 1.00 97.25 90 GLY A O 1
ATOM 733 N N . ILE A 1 91 ? 7.224 4.472 -21.176 1.00 96.62 91 ILE A N 1
ATOM 734 C CA . ILE A 1 91 ? 8.681 4.676 -21.242 1.00 96.62 91 ILE A CA 1
ATOM 735 C C . ILE A 1 91 ? 9.391 3.368 -21.606 1.00 96.62 91 ILE A C 1
ATOM 737 O O . ILE A 1 91 ? 10.301 3.375 -22.434 1.00 96.62 91 ILE A O 1
ATOM 741 N N . GLY A 1 92 ? 8.952 2.242 -21.037 1.00 95.38 92 GLY A N 1
ATOM 742 C CA . GLY A 1 92 ? 9.541 0.927 -21.283 1.00 95.38 92 GLY A CA 1
ATOM 743 C C . GLY A 1 92 ? 9.559 0.545 -22.763 1.00 95.38 92 GLY A C 1
ATOM 744 O O . GLY A 1 92 ? 10.524 -0.064 -23.210 1.00 95.38 92 GLY A O 1
ATOM 745 N N . TRP A 1 93 ? 8.560 0.979 -23.540 1.00 96.38 93 TRP A N 1
ATOM 746 C CA . TRP A 1 93 ? 8.495 0.739 -24.986 1.00 96.38 93 TRP A CA 1
ATOM 747 C C . TRP A 1 93 ? 9.698 1.319 -25.746 1.00 96.38 93 TRP A C 1
ATOM 749 O O . TRP A 1 93 ? 10.133 0.750 -26.743 1.00 96.38 93 TRP A O 1
ATOM 759 N N . PHE A 1 94 ? 10.239 2.450 -25.287 1.00 96.81 94 PHE A N 1
ATOM 760 C CA . PHE A 1 94 ? 11.339 3.145 -25.962 1.00 96.81 94 PHE A CA 1
ATOM 761 C C . PHE A 1 94 ? 12.725 2.732 -25.460 1.00 96.81 94 PHE A C 1
ATOM 763 O O . PHE A 1 94 ? 13.707 2.957 -26.162 1.00 96.81 94 PHE A O 1
ATOM 770 N N . VAL A 1 95 ? 12.817 2.189 -24.242 1.00 94.69 95 VAL A N 1
ATOM 771 C CA . VAL A 1 95 ? 14.097 2.025 -23.529 1.00 94.69 95 VAL A CA 1
ATOM 772 C C . VAL A 1 95 ? 14.467 0.557 -23.287 1.00 94.69 95 VAL A C 1
ATOM 774 O O . VAL A 1 95 ? 15.643 0.265 -23.096 1.00 94.69 95 VAL A O 1
ATOM 777 N N . MET A 1 96 ? 13.505 -0.371 -23.302 1.00 92.56 96 MET A N 1
ATOM 778 C CA . MET A 1 96 ? 13.731 -1.780 -22.947 1.00 92.56 96 MET A CA 1
ATOM 779 C C . MET A 1 96 ? 13.783 -2.698 -24.171 1.00 92.56 96 MET A C 1
ATOM 781 O O . MET A 1 96 ? 13.143 -2.437 -25.193 1.00 92.56 96 MET A O 1
ATOM 785 N N . PHE A 1 97 ? 14.488 -3.825 -24.049 1.00 93.94 97 PHE A N 1
ATOM 786 C CA . PHE A 1 97 ? 14.424 -4.892 -25.050 1.00 93.94 97 PHE A CA 1
ATOM 787 C C . PHE A 1 97 ? 13.077 -5.627 -25.004 1.00 93.94 97 PHE A C 1
ATOM 789 O O . PHE A 1 97 ? 12.371 -5.607 -23.997 1.00 93.94 97 PHE A O 1
ATOM 796 N N . ALA A 1 98 ? 12.723 -6.327 -26.087 1.00 93.81 98 ALA A N 1
ATOM 797 C CA . ALA A 1 98 ? 11.425 -6.997 -26.220 1.00 93.81 98 ALA A CA 1
ATOM 798 C C . ALA A 1 98 ? 11.116 -7.973 -25.065 1.00 93.81 98 ALA A C 1
ATOM 800 O O . ALA A 1 98 ? 9.998 -7.982 -24.544 1.00 93.81 98 ALA A O 1
ATOM 801 N N . ASP A 1 99 ? 12.106 -8.755 -24.626 1.00 90.62 99 ASP A N 1
ATOM 802 C CA . ASP A 1 99 ? 11.939 -9.701 -23.517 1.00 90.62 99 ASP A CA 1
ATOM 803 C C . ASP A 1 99 ? 11.750 -8.989 -22.170 1.00 90.62 99 ASP A C 1
ATOM 805 O O . ASP A 1 99 ? 10.885 -9.367 -21.377 1.00 90.62 99 ASP A O 1
ATOM 809 N N . GLU A 1 100 ? 12.500 -7.916 -21.921 1.00 90.56 100 GLU A N 1
ATOM 810 C CA . GLU A 1 100 ? 12.374 -7.103 -20.708 1.00 90.56 100 GLU A CA 1
ATOM 811 C C . GLU A 1 100 ? 11.027 -6.374 -20.661 1.00 90.56 100 GLU A C 1
ATOM 813 O O . GLU A 1 100 ? 10.374 -6.332 -19.618 1.00 90.56 100 GLU A O 1
ATOM 818 N N . TYR A 1 101 ? 10.563 -5.864 -21.803 1.00 93.69 101 TYR A N 1
ATOM 819 C CA . TYR A 1 101 ? 9.262 -5.217 -21.932 1.00 93.69 101 TYR A CA 1
ATOM 820 C C . TYR A 1 101 ? 8.106 -6.194 -21.682 1.00 93.69 101 TYR A C 1
ATOM 822 O O . TYR A 1 101 ? 7.137 -5.875 -20.986 1.00 93.69 101 TYR A O 1
ATOM 830 N N . LYS A 1 102 ? 8.226 -7.431 -22.181 1.00 93.62 102 LYS A N 1
ATOM 831 C CA . LYS A 1 102 ? 7.267 -8.505 -21.893 1.00 93.62 102 LYS A CA 1
ATOM 832 C C . LYS A 1 102 ? 7.216 -8.820 -20.396 1.00 93.62 102 LYS A C 1
ATOM 834 O O . LYS A 1 102 ? 6.125 -8.954 -19.838 1.00 93.62 102 LYS A O 1
ATOM 839 N N . ARG A 1 103 ? 8.375 -8.898 -19.731 1.00 90.88 103 ARG A N 1
ATOM 840 C CA . ARG A 1 103 ? 8.458 -9.085 -18.271 1.00 90.88 103 ARG A CA 1
ATOM 841 C C . ARG A 1 103 ? 7.855 -7.907 -17.506 1.00 90.88 103 ARG A C 1
ATOM 843 O O . ARG A 1 103 ? 7.108 -8.124 -16.553 1.00 90.88 103 ARG A O 1
ATOM 850 N N . LEU A 1 104 ? 8.105 -6.672 -17.950 1.00 93.62 104 LEU A N 1
ATOM 851 C CA . LEU A 1 104 ? 7.491 -5.471 -17.382 1.00 93.62 104 LEU A CA 1
ATOM 852 C C . LEU A 1 104 ? 5.959 -5.558 -17.423 1.00 93.62 104 LEU A C 1
ATOM 854 O O . LEU A 1 104 ? 5.316 -5.244 -16.425 1.00 93.62 104 LEU A O 1
ATOM 858 N N . GLY A 1 105 ? 5.375 -6.040 -18.524 1.00 95.31 105 GLY A N 1
ATOM 859 C CA . GLY A 1 105 ? 3.931 -6.286 -18.621 1.00 95.31 105 GLY A CA 1
ATOM 860 C C . GLY A 1 105 ? 3.404 -7.230 -17.532 1.00 95.31 105 GLY A C 1
ATOM 861 O O . GLY A 1 105 ? 2.364 -6.959 -16.930 1.00 95.31 105 GLY A O 1
ATOM 862 N N . GLY A 1 106 ? 4.156 -8.289 -17.214 1.00 94.12 106 GLY A N 1
ATOM 863 C CA . GLY A 1 106 ? 3.856 -9.191 -16.097 1.00 94.12 106 GLY A CA 1
ATOM 864 C C . GLY A 1 106 ? 3.874 -8.480 -14.739 1.00 94.12 106 GLY A C 1
ATOM 865 O O . GLY A 1 106 ? 2.923 -8.600 -13.968 1.00 94.12 106 GLY A O 1
ATOM 866 N N . HIS A 1 107 ? 4.900 -7.667 -14.474 1.00 94.62 107 HIS A N 1
ATOM 867 C CA . HIS A 1 107 ? 4.982 -6.867 -13.246 1.00 94.62 107 HIS A CA 1
ATOM 868 C C . HIS A 1 107 ? 3.911 -5.775 -13.156 1.00 94.62 107 HIS A C 1
ATOM 870 O O . HIS A 1 107 ? 3.448 -5.467 -12.060 1.00 94.62 107 HIS A O 1
ATOM 876 N N . ILE A 1 108 ? 3.480 -5.199 -14.281 1.00 96.75 108 ILE A N 1
ATOM 877 C CA . ILE A 1 108 ? 2.358 -4.254 -14.315 1.00 96.75 108 ILE A CA 1
ATOM 878 C C . ILE A 1 108 ? 1.068 -4.958 -13.905 1.00 96.75 108 ILE A C 1
ATOM 880 O O . ILE A 1 108 ? 0.350 -4.450 -13.045 1.00 96.75 108 ILE A O 1
ATOM 884 N N . ALA A 1 109 ? 0.786 -6.131 -14.478 1.00 96.75 109 ALA A N 1
ATOM 885 C CA . ALA A 1 109 ? -0.398 -6.909 -14.128 1.00 96.75 109 ALA A CA 1
ATOM 886 C C . ALA A 1 109 ? -0.376 -7.325 -12.649 1.00 96.75 109 ALA A C 1
ATOM 888 O O . ALA A 1 109 ? -1.370 -7.167 -11.939 1.00 96.75 109 ALA A O 1
ATOM 889 N N . ALA A 1 110 ? 0.775 -7.785 -12.160 1.00 95.69 110 ALA A N 1
ATOM 890 C CA . ALA A 1 110 ? 0.953 -8.181 -10.770 1.00 95.69 110 ALA A CA 1
ATOM 891 C C . ALA A 1 110 ? 0.858 -6.998 -9.791 1.00 95.69 110 ALA A C 1
ATOM 893 O O . ALA A 1 110 ? 0.251 -7.122 -8.726 1.00 95.69 110 ALA A O 1
ATOM 894 N N . GLY A 1 111 ? 1.409 -5.840 -10.161 1.00 95.94 111 GLY A N 1
ATOM 895 C CA . GLY A 1 111 ? 1.294 -4.593 -9.408 1.00 95.94 111 GLY A CA 1
ATOM 896 C C . GLY A 1 111 ? -0.144 -4.077 -9.350 1.00 95.94 111 GLY A C 1
ATOM 897 O O . GLY A 1 111 ? -0.628 -3.751 -8.269 1.00 95.94 111 GLY A O 1
ATOM 898 N N . ALA A 1 112 ? -0.855 -4.070 -10.481 1.00 96.38 112 ALA A N 1
ATOM 899 C CA . ALA A 1 112 ? -2.265 -3.680 -10.556 1.00 96.38 112 ALA A CA 1
ATOM 900 C C . ALA A 1 112 ? -3.180 -4.619 -9.753 1.00 96.38 112 ALA A C 1
ATOM 902 O O . ALA A 1 112 ? -4.158 -4.172 -9.159 1.00 96.38 112 ALA A O 1
ATOM 903 N N . GLY A 1 113 ? -2.853 -5.913 -9.726 1.00 96.12 113 GLY A N 1
ATOM 904 C CA . GLY A 1 113 ? -3.568 -6.925 -8.952 1.00 96.12 113 GLY A CA 1
ATOM 905 C C . GLY A 1 113 ? -3.168 -7.010 -7.477 1.00 96.12 113 GLY A C 1
ATOM 906 O O . GLY A 1 113 ? -3.708 -7.858 -6.775 1.00 96.12 113 GLY A O 1
ATOM 907 N N . PHE A 1 114 ? -2.226 -6.183 -7.004 1.00 96.31 114 PHE A N 1
ATOM 908 C CA . PHE A 1 114 ? -1.663 -6.259 -5.649 1.00 96.31 114 PHE A CA 1
ATOM 909 C C . PHE A 1 114 ? -1.153 -7.663 -5.277 1.00 96.31 114 PHE A C 1
ATOM 911 O O . PHE A 1 114 ? -1.360 -8.138 -4.163 1.00 96.31 114 PHE A O 1
ATOM 918 N N . ILE A 1 115 ? -0.460 -8.327 -6.206 1.00 96.00 115 ILE A N 1
ATOM 919 C CA . ILE A 1 115 ? 0.167 -9.651 -6.013 1.00 96.00 115 ILE A CA 1
ATOM 920 C C . ILE A 1 115 ? 1.663 -9.656 -6.360 1.00 96.00 115 ILE A C 1
ATOM 922 O O . ILE A 1 115 ? 2.279 -10.715 -6.478 1.00 96.00 115 ILE A O 1
ATOM 926 N N . GLN A 1 116 ? 2.268 -8.477 -6.523 1.00 93.94 116 GLN A N 1
ATOM 927 C CA . GLN A 1 116 ? 3.676 -8.325 -6.899 1.00 93.94 116 GLN A CA 1
ATOM 928 C C . GLN A 1 116 ? 4.631 -9.054 -5.939 1.00 93.94 116 GLN A C 1
ATOM 930 O O . GLN A 1 116 ? 5.631 -9.613 -6.379 1.00 93.94 116 GLN A O 1
ATOM 935 N N . ASN A 1 117 ? 4.314 -9.107 -4.641 1.00 93.00 117 ASN A N 1
ATOM 936 C CA . ASN A 1 117 ? 5.097 -9.859 -3.658 1.00 93.00 117 ASN A CA 1
ATOM 937 C C . ASN A 1 117 ? 5.176 -11.359 -3.993 1.00 93.00 117 ASN A C 1
ATOM 939 O O . ASN A 1 117 ? 6.242 -11.952 -3.872 1.00 93.00 117 ASN A O 1
ATOM 943 N N . LEU A 1 118 ? 4.078 -11.964 -4.457 1.00 91.94 118 LEU A N 1
ATOM 944 C CA . LEU A 1 118 ? 4.034 -13.385 -4.812 1.00 91.94 118 LEU A CA 1
ATOM 945 C C . LEU A 1 118 ? 4.831 -13.677 -6.084 1.00 91.94 118 LEU A C 1
ATOM 947 O O . LEU A 1 118 ? 5.541 -14.679 -6.146 1.00 91.94 118 LEU A O 1
ATOM 951 N N . VAL A 1 119 ? 4.741 -12.785 -7.075 1.00 90.38 119 VAL A N 1
ATOM 952 C CA . VAL A 1 119 ? 5.523 -12.888 -8.316 1.00 90.38 119 VAL A CA 1
ATOM 953 C C . VAL A 1 119 ? 7.015 -12.801 -8.013 1.00 90.38 119 VAL A C 1
ATOM 955 O O . VAL A 1 119 ? 7.783 -13.652 -8.450 1.00 90.38 119 VAL A O 1
ATOM 958 N N . LEU A 1 120 ? 7.429 -11.834 -7.192 1.00 87.75 120 LEU A N 1
ATOM 959 C CA . LEU A 1 120 ? 8.841 -11.656 -6.855 1.00 87.75 120 LEU A CA 1
ATOM 960 C C . LEU A 1 120 ? 9.419 -12.830 -6.057 1.00 87.75 120 LEU A C 1
ATOM 962 O O . LEU A 1 120 ? 10.566 -13.195 -6.295 1.00 87.75 120 LEU A O 1
ATOM 966 N N . ILE A 1 121 ? 8.648 -13.470 -5.169 1.00 84.06 121 ILE A N 1
ATOM 967 C CA . ILE A 1 121 ? 9.106 -14.676 -4.452 1.00 84.06 121 ILE A CA 1
ATOM 968 C C . ILE A 1 121 ? 9.521 -15.777 -5.439 1.00 84.06 121 ILE A C 1
ATOM 970 O O . ILE A 1 121 ? 10.552 -16.417 -5.248 1.00 84.06 121 ILE A O 1
ATOM 974 N N . GLN A 1 122 ? 8.775 -15.961 -6.530 1.00 81.00 122 GLN A N 1
ATOM 975 C CA . GLN A 1 122 ? 9.099 -16.967 -7.549 1.00 81.00 122 GLN A CA 1
ATOM 976 C C . GLN A 1 122 ? 10.353 -16.605 -8.361 1.00 81.00 122 GLN A C 1
ATOM 978 O O . GLN A 1 122 ? 11.041 -17.493 -8.857 1.00 81.00 122 GLN A O 1
ATOM 983 N N . GLU A 1 123 ? 10.686 -15.318 -8.455 1.00 77.88 123 GLU A N 1
ATOM 984 C CA . GLU A 1 123 ? 11.849 -14.816 -9.197 1.00 77.88 123 GLU A CA 1
ATOM 985 C C . GLU A 1 123 ? 13.142 -14.761 -8.364 1.00 77.88 123 GLU A C 1
ATOM 987 O O . GLU A 1 123 ? 14.229 -14.625 -8.919 1.00 77.88 123 GLU A O 1
ATOM 992 N N . THR A 1 124 ? 13.058 -14.882 -7.034 1.00 64.38 124 THR A N 1
ATOM 993 C CA . THR A 1 124 ? 14.227 -14.765 -6.135 1.00 64.38 124 THR A CA 1
ATOM 994 C C . THR A 1 124 ? 15.173 -15.976 -6.124 1.00 64.38 124 THR A C 1
ATOM 996 O O . THR A 1 124 ? 16.252 -15.900 -5.538 1.00 64.38 124 THR A O 1
ATOM 999 N N . SER A 1 125 ? 14.838 -17.089 -6.787 1.00 52.81 125 SER A N 1
ATOM 1000 C CA . SER A 1 125 ? 15.654 -18.312 -6.743 1.00 52.81 125 SER A CA 1
ATOM 1001 C C . SER A 1 125 ? 16.691 -18.398 -7.880 1.00 52.81 125 SER A C 1
ATOM 1003 O O . SER A 1 125 ? 16.382 -18.738 -9.017 1.00 52.81 125 SER A O 1
ATOM 1005 N N . TYR A 1 126 ? 17.956 -18.182 -7.501 1.00 43.34 126 TYR A N 1
ATOM 1006 C CA . TYR A 1 126 ? 19.189 -18.778 -8.053 1.00 43.34 126 TYR A CA 1
ATOM 1007 C C . TYR A 1 126 ? 19.967 -18.090 -9.207 1.00 43.34 126 TYR A C 1
ATOM 1009 O O . TYR A 1 126 ? 21.158 -18.370 -9.311 1.00 43.34 126 TYR A O 1
ATOM 1017 N N . PHE A 1 127 ? 19.428 -17.149 -10.008 1.00 40.41 127 PHE A N 1
ATOM 1018 C CA . PHE A 1 127 ? 20.216 -16.538 -11.119 1.00 40.41 127 PHE A CA 1
ATOM 1019 C C . PHE A 1 127 ? 20.109 -15.016 -11.368 1.00 40.41 127 PHE A C 1
ATOM 1021 O O . PHE A 1 127 ? 20.787 -14.513 -12.265 1.00 40.41 127 PHE A O 1
ATOM 1028 N N . GLU A 1 128 ? 19.341 -14.232 -10.605 1.00 50.25 128 GLU A N 1
ATOM 1029 C CA . GLU A 1 128 ? 19.143 -12.811 -10.948 1.00 50.25 128 GLU A CA 1
ATOM 1030 C C . GLU A 1 128 ? 20.051 -11.846 -10.177 1.00 50.25 128 GLU A C 1
ATOM 1032 O O . GLU A 1 128 ? 19.791 -11.453 -9.043 1.00 50.25 128 GLU A O 1
ATOM 1037 N N . LYS A 1 129 ? 21.107 -11.395 -10.859 1.00 43.78 129 LYS A N 1
ATOM 1038 C CA . LYS A 1 129 ? 22.065 -10.377 -10.405 1.00 43.78 129 LYS A CA 1
ATOM 1039 C C . LYS A 1 129 ? 21.520 -8.937 -10.465 1.00 43.78 129 LYS A C 1
ATOM 1041 O O . LYS A 1 129 ? 22.310 -8.001 -10.508 1.00 43.78 129 LYS A O 1
ATOM 1046 N N . SER A 1 130 ? 20.204 -8.724 -10.521 1.00 55.78 130 SER A N 1
ATOM 1047 C CA . SER A 1 130 ? 19.669 -7.381 -10.781 1.00 55.78 130 SER A CA 1
ATOM 1048 C C . SER A 1 130 ? 18.238 -7.149 -10.278 1.00 55.78 130 SER A C 1
ATOM 1050 O O . SER A 1 130 ? 17.386 -6.603 -10.981 1.00 55.78 130 SER A O 1
ATOM 1052 N N . ILE A 1 131 ? 17.984 -7.505 -9.015 1.00 59.69 131 ILE A N 1
ATOM 1053 C CA . ILE A 1 131 ? 16.809 -7.049 -8.245 1.00 59.69 131 ILE A CA 1
ATOM 1054 C C . ILE A 1 131 ? 16.618 -5.523 -8.399 1.00 59.69 131 ILE A C 1
ATOM 1056 O O . ILE A 1 131 ? 15.502 -5.069 -8.650 1.00 59.69 131 ILE A O 1
ATOM 1060 N N . ASP A 1 132 ? 17.716 -4.761 -8.398 1.00 62.62 132 ASP A N 1
ATOM 1061 C CA . ASP A 1 132 ? 17.729 -3.294 -8.522 1.00 62.62 132 ASP A CA 1
ATOM 1062 C C . ASP A 1 132 ? 17.329 -2.759 -9.908 1.00 62.62 132 ASP A C 1
ATOM 1064 O O . ASP A 1 132 ? 17.048 -1.574 -10.059 1.00 62.62 132 ASP A O 1
ATOM 1068 N N . THR A 1 133 ? 17.280 -3.610 -10.939 1.00 69.88 133 THR A N 1
ATOM 1069 C CA . THR A 1 133 ? 16.938 -3.173 -12.311 1.00 69.88 133 THR A CA 1
ATOM 1070 C C . THR A 1 133 ? 15.453 -3.274 -12.631 1.00 69.88 133 THR A C 1
ATOM 1072 O O . THR A 1 133 ? 15.026 -2.835 -13.697 1.00 69.88 133 THR A O 1
ATOM 1075 N N . LYS A 1 134 ? 14.642 -3.840 -11.729 1.00 80.62 134 LYS A N 1
ATOM 1076 C CA . LYS A 1 134 ? 13.201 -4.016 -11.938 1.00 80.62 134 LYS A CA 1
ATOM 1077 C C . LYS A 1 134 ? 12.456 -2.731 -11.556 1.00 80.62 134 LYS A C 1
ATOM 1079 O O . LYS A 1 134 ? 12.311 -2.460 -10.364 1.00 80.62 134 LYS A O 1
ATOM 1084 N N . PRO A 1 135 ? 11.879 -1.976 -12.514 1.00 84.19 135 PRO A N 1
ATOM 1085 C CA . PRO A 1 135 ? 11.306 -0.653 -12.230 1.00 84.19 135 PRO A CA 1
ATOM 1086 C C . PRO A 1 135 ? 10.148 -0.670 -11.223 1.00 84.19 135 PRO A C 1
ATOM 1088 O O . PRO A 1 135 ? 9.892 0.311 -10.534 1.00 84.19 135 PRO A O 1
ATOM 1091 N N . LEU A 1 136 ? 9.430 -1.794 -11.143 1.00 91.31 136 LEU A N 1
ATOM 1092 C CA . LEU A 1 136 ? 8.230 -1.962 -10.321 1.00 91.31 136 LEU A CA 1
ATOM 1093 C C . LEU A 1 136 ? 8.466 -2.844 -9.095 1.00 91.31 136 LEU A C 1
ATOM 1095 O O . LEU A 1 136 ? 7.507 -3.360 -8.514 1.00 91.31 136 LEU A O 1
ATOM 1099 N N . ILE A 1 137 ? 9.722 -3.053 -8.693 1.00 88.50 137 ILE A N 1
ATOM 1100 C CA . ILE A 1 137 ? 10.013 -3.943 -7.571 1.00 88.50 137 ILE A CA 1
ATOM 1101 C C . ILE A 1 137 ? 9.331 -3.472 -6.288 1.00 88.50 137 ILE A C 1
ATOM 1103 O O . ILE A 1 137 ? 8.660 -4.263 -5.635 1.00 88.50 137 ILE A O 1
ATOM 1107 N N . HIS A 1 138 ? 9.382 -2.174 -5.987 1.00 89.19 138 HIS A N 1
ATOM 1108 C CA . HIS A 1 138 ? 8.827 -1.589 -4.764 1.00 89.19 138 HIS A CA 1
ATOM 1109 C C . HIS A 1 138 ? 7.311 -1.790 -4.592 1.00 89.19 138 HIS A C 1
ATOM 1111 O O . HIS A 1 138 ? 6.808 -1.651 -3.481 1.00 89.19 138 HIS A O 1
ATOM 1117 N N . LEU A 1 139 ? 6.572 -2.167 -5.647 1.00 94.19 139 LEU A N 1
ATOM 1118 C CA . LEU A 1 139 ? 5.144 -2.489 -5.536 1.00 94.19 139 LEU A CA 1
ATOM 1119 C C . LEU A 1 139 ? 4.870 -3.738 -4.683 1.00 94.19 139 LEU A C 1
ATOM 1121 O O . LEU A 1 139 ? 3.718 -3.978 -4.327 1.00 94.19 139 LEU A O 1
ATOM 1125 N N . TRP A 1 140 ? 5.895 -4.514 -4.314 1.00 92.94 140 TRP A N 1
ATOM 1126 C CA . TRP A 1 140 ? 5.758 -5.629 -3.375 1.00 92.94 140 TRP A CA 1
ATOM 1127 C C . TRP A 1 140 ? 5.212 -5.182 -2.013 1.00 92.94 140 TRP A C 1
ATOM 1129 O O . TRP A 1 140 ? 4.341 -5.851 -1.459 1.00 92.94 140 TRP A O 1
ATOM 1139 N N . SER A 1 141 ? 5.680 -4.045 -1.487 1.00 92.38 141 SER A N 1
ATOM 1140 C CA . SER A 1 141 ? 5.264 -3.563 -0.168 1.00 92.38 141 SER A CA 1
ATOM 1141 C C . SER A 1 141 ? 3.859 -2.970 -0.221 1.00 92.38 141 SER A C 1
ATOM 1143 O O . SER A 1 141 ? 3.054 -3.230 0.671 1.00 92.38 141 SER A O 1
ATOM 1145 N N . LEU A 1 142 ? 3.522 -2.273 -1.313 1.00 94.38 142 LEU A N 1
ATOM 1146 C CA . LEU A 1 142 ? 2.160 -1.806 -1.579 1.00 94.38 142 LEU A CA 1
ATOM 1147 C C . LEU A 1 142 ? 1.178 -2.978 -1.724 1.00 94.38 142 LEU A C 1
ATOM 1149 O O . LEU A 1 142 ? 0.068 -2.912 -1.208 1.00 94.38 142 LEU A O 1
ATOM 1153 N N . ALA A 1 143 ? 1.578 -4.061 -2.397 1.00 95.38 143 ALA A N 1
ATOM 1154 C CA . ALA A 1 143 ? 0.756 -5.261 -2.525 1.00 95.38 143 ALA A CA 1
ATOM 1155 C C . ALA A 1 143 ? 0.414 -5.857 -1.151 1.00 95.38 143 ALA A C 1
ATOM 1157 O O . ALA A 1 143 ? -0.754 -6.122 -0.874 1.00 95.38 143 ALA A O 1
ATOM 1158 N N . ILE A 1 144 ? 1.405 -5.998 -0.267 1.00 94.69 144 ILE A N 1
ATOM 1159 C CA . ILE A 1 144 ? 1.189 -6.477 1.107 1.00 94.69 144 ILE A CA 1
ATOM 1160 C C . ILE A 1 144 ? 0.303 -5.509 1.900 1.00 94.69 144 ILE A C 1
ATOM 1162 O O . ILE A 1 144 ? -0.606 -5.943 2.608 1.00 94.69 144 ILE A O 1
ATOM 1166 N N . GLU A 1 145 ? 0.535 -4.201 1.767 1.00 94.25 145 GLU A N 1
ATOM 1167 C CA . GLU A 1 145 ? -0.276 -3.167 2.411 1.00 94.25 145 GLU A CA 1
ATOM 1168 C C . GLU A 1 145 ? -1.758 -3.281 2.004 1.00 94.25 145 GLU A C 1
ATOM 1170 O O . GLU A 1 145 ? -2.641 -3.310 2.866 1.00 94.25 145 GLU A O 1
ATOM 1175 N N . GLU A 1 146 ? -2.048 -3.408 0.708 1.00 95.06 146 GLU A N 1
ATOM 1176 C CA . GLU A 1 146 ? -3.421 -3.528 0.209 1.00 95.06 146 GLU A CA 1
ATOM 1177 C C . GLU A 1 146 ? -4.060 -4.881 0.534 1.00 95.06 146 GLU A C 1
ATOM 1179 O O . GLU A 1 146 ? -5.240 -4.918 0.885 1.00 95.06 146 GLU A O 1
ATOM 1184 N N . GLN A 1 147 ? -3.299 -5.981 0.517 1.00 95.62 147 GLN A N 1
ATOM 1185 C CA . GLN A 1 147 ? -3.762 -7.280 1.022 1.00 95.62 147 GLN A CA 1
ATOM 1186 C C . GLN A 1 147 ? -4.182 -7.158 2.492 1.00 95.62 147 GLN A C 1
ATOM 1188 O O . GLN A 1 147 ? -5.297 -7.537 2.859 1.00 95.62 147 GLN A O 1
ATOM 1193 N N . PHE A 1 148 ? -3.341 -6.552 3.333 1.00 94.94 148 PHE A N 1
ATOM 1194 C CA . PHE A 1 148 ? -3.677 -6.289 4.729 1.00 94.94 148 PHE A CA 1
ATOM 1195 C C . PHE A 1 148 ? -4.943 -5.431 4.846 1.00 94.94 148 PHE A C 1
ATOM 1197 O O . PHE A 1 148 ? -5.845 -5.757 5.617 1.00 94.94 148 PHE A O 1
ATOM 1204 N N . TYR A 1 149 ? -5.079 -4.374 4.048 1.00 93.31 149 TYR A N 1
ATOM 1205 C CA . TYR A 1 149 ? -6.272 -3.529 4.072 1.00 93.31 149 TYR A CA 1
ATOM 1206 C C . TYR A 1 149 ? -7.531 -4.188 3.534 1.00 93.31 149 TYR A C 1
ATOM 1208 O O . TYR A 1 149 ? -8.619 -3.775 3.934 1.00 93.31 149 TYR A O 1
ATOM 1216 N N . LEU A 1 150 ? -7.412 -5.191 2.669 1.00 93.62 150 LEU A N 1
ATOM 1217 C CA . LEU A 1 150 ? -8.533 -5.998 2.216 1.00 93.62 150 LEU A CA 1
ATOM 1218 C C . LEU A 1 150 ? -9.026 -6.908 3.343 1.00 93.62 150 LEU A C 1
ATOM 1220 O O . LEU A 1 150 ? -10.214 -6.899 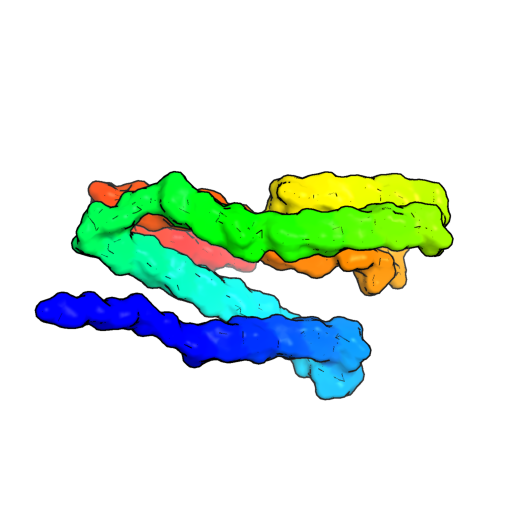3.654 1.00 93.62 150 LEU A O 1
ATOM 1224 N N . PHE A 1 151 ? -8.129 -7.647 3.995 1.00 94.00 151 PHE A N 1
ATOM 1225 C CA . PHE A 1 151 ? -8.520 -8.667 4.972 1.00 94.00 151 PHE A CA 1
ATOM 1226 C C . PHE A 1 151 ? -8.774 -8.115 6.379 1.00 94.00 151 PHE A C 1
ATOM 1228 O O . PHE A 1 151 ? -9.742 -8.500 7.037 1.00 94.00 151 PHE A O 1
ATOM 1235 N N . TRP A 1 152 ? -7.940 -7.194 6.859 1.00 94.06 152 TRP A N 1
ATOM 1236 C CA . TRP A 1 152 ? -7.956 -6.756 8.256 1.00 94.06 152 TRP A CA 1
ATOM 1237 C C . TRP A 1 152 ? -9.269 -6.104 8.726 1.00 94.06 152 TRP A C 1
ATOM 1239 O O . TRP A 1 152 ? -9.740 -6.447 9.814 1.00 94.06 152 TRP A O 1
ATOM 1249 N N . PRO A 1 153 ? -9.934 -5.225 7.946 1.00 92.56 153 PRO A N 1
ATOM 1250 C CA . PRO A 1 153 ? -11.212 -4.650 8.359 1.00 92.56 153 PRO A CA 1
ATOM 1251 C C . PRO A 1 153 ? -12.304 -5.699 8.559 1.00 92.56 153 PRO A C 1
ATOM 1253 O O . PRO A 1 153 ? -13.099 -5.573 9.487 1.00 92.56 153 PRO A O 1
ATOM 1256 N N . LEU A 1 154 ? -12.321 -6.749 7.731 1.00 92.62 154 LEU A N 1
ATOM 1257 C CA . LEU A 1 154 ? -13.258 -7.865 7.868 1.00 92.62 154 LEU A CA 1
ATOM 1258 C C . LEU A 1 154 ? -12.986 -8.655 9.153 1.00 92.62 154 LEU A C 1
ATOM 1260 O O . LEU A 1 154 ? -13.920 -8.982 9.888 1.00 92.62 154 LEU A O 1
ATOM 1264 N N . VAL A 1 155 ? -11.712 -8.913 9.461 1.00 92.25 155 VAL A N 1
ATOM 1265 C CA . VAL A 1 155 ? -11.299 -9.589 10.700 1.00 92.25 155 VAL A CA 1
ATOM 1266 C C . VAL A 1 155 ? -11.735 -8.785 11.926 1.00 92.25 155 VAL A C 1
ATOM 1268 O O . VAL A 1 155 ? -12.446 -9.308 12.781 1.00 92.25 155 VAL A O 1
ATOM 1271 N N . ILE A 1 156 ? -11.397 -7.496 11.997 1.00 92.81 156 ILE A N 1
ATOM 1272 C CA . ILE A 1 156 ? -11.767 -6.654 13.144 1.00 92.81 156 ILE A CA 1
ATOM 1273 C C . ILE A 1 156 ? -13.286 -6.520 13.273 1.00 92.81 156 ILE A C 1
ATOM 1275 O O . ILE A 1 156 ? -13.820 -6.689 14.367 1.00 92.81 156 ILE A O 1
ATOM 1279 N N . TRP A 1 157 ? -13.999 -6.272 12.173 1.00 91.31 157 TRP A N 1
ATOM 1280 C CA . TRP A 1 157 ? -15.457 -6.140 12.188 1.00 91.31 157 TRP A CA 1
ATOM 1281 C C . TRP A 1 157 ? -16.153 -7.405 12.706 1.00 91.31 157 TRP A C 1
ATOM 1283 O O . TRP A 1 157 ? -17.060 -7.321 13.538 1.00 91.31 157 TRP A O 1
ATOM 1293 N N . THR A 1 158 ? -15.717 -8.584 12.252 1.00 90.25 158 THR A N 1
ATOM 1294 C CA . THR A 1 158 ? -16.291 -9.865 12.694 1.00 90.25 158 THR A CA 1
ATOM 1295 C C . THR A 1 158 ? -15.964 -10.178 14.152 1.00 90.25 158 THR A C 1
ATOM 1297 O O . THR A 1 158 ? -16.857 -10.602 14.891 1.00 90.25 158 THR A O 1
ATOM 1300 N N . LEU A 1 159 ? -14.725 -9.941 14.594 1.00 91.81 159 LEU A N 1
ATOM 1301 C CA . LEU A 1 159 ? -14.313 -10.146 15.985 1.00 91.81 159 LEU A CA 1
ATOM 1302 C C . LEU A 1 159 ? -15.025 -9.191 16.946 1.00 91.81 159 LEU A C 1
ATOM 1304 O O . LEU A 1 159 ? -15.460 -9.618 18.017 1.00 91.81 159 LEU A O 1
ATOM 1308 N N . TYR A 1 160 ? -15.189 -7.928 16.549 1.00 90.50 160 TYR A N 1
ATOM 1309 C CA . TYR A 1 160 ? -15.898 -6.917 17.328 1.00 90.50 160 TYR A CA 1
ATOM 1310 C C . TYR A 1 160 ? -17.375 -7.288 17.505 1.00 90.50 160 TYR A C 1
ATOM 1312 O O . TYR A 1 160 ? -17.863 -7.348 18.630 1.00 90.50 160 TYR A O 1
ATOM 1320 N N . LYS A 1 161 ? -18.077 -7.651 16.418 1.00 87.75 161 LYS A N 1
ATOM 1321 C CA . LYS A 1 161 ? -19.490 -8.073 16.487 1.00 87.75 161 LYS A CA 1
ATOM 1322 C C . LYS A 1 161 ? -19.726 -9.310 17.353 1.00 87.75 161 LYS A C 1
ATOM 1324 O O . LYS A 1 161 ? -20.801 -9.450 17.924 1.00 87.75 161 LYS A O 1
ATOM 1329 N N . LYS A 1 162 ? -18.749 -10.216 17.429 1.00 89.38 162 LYS A N 1
ATOM 1330 C CA . LYS A 1 162 ? -18.823 -11.434 18.250 1.00 89.38 162 LYS A CA 1
ATOM 1331 C C . LYS A 1 162 ? -18.353 -11.227 19.695 1.00 89.38 162 LYS A C 1
ATOM 1333 O O . LYS A 1 162 ? -18.330 -12.196 20.441 1.00 89.38 162 LYS A O 1
ATOM 1338 N N . ASN A 1 163 ? -17.958 -10.009 20.078 1.00 86.19 163 ASN A N 1
ATOM 1339 C CA . ASN A 1 163 ? -17.332 -9.691 21.367 1.00 86.19 163 ASN A CA 1
ATOM 1340 C C . ASN A 1 163 ? -16.074 -10.537 21.679 1.00 86.19 163 ASN A C 1
ATOM 1342 O O . ASN A 1 163 ? -15.722 -10.760 22.833 1.00 86.19 163 ASN A O 1
ATOM 1346 N N . ASN A 1 164 ? -15.379 -11.001 20.634 1.00 88.00 164 ASN A N 1
ATOM 1347 C CA . ASN A 1 164 ? -14.241 -11.925 20.720 1.00 88.00 164 ASN A CA 1
ATOM 1348 C C . ASN A 1 164 ? -12.902 -11.243 20.397 1.00 88.00 164 ASN A C 1
ATOM 1350 O O . ASN A 1 164 ? -11.918 -11.926 20.122 1.00 88.00 164 ASN A O 1
ATOM 1354 N N . LEU A 1 165 ? -12.846 -9.906 20.396 1.00 84.88 165 LEU A N 1
ATOM 1355 C CA . LEU A 1 165 ? -11.667 -9.146 19.969 1.00 84.88 165 LEU A CA 1
ATOM 1356 C C . LEU A 1 165 ? -10.404 -9.537 20.751 1.00 84.88 165 LEU A C 1
ATOM 1358 O O . LEU A 1 165 ? -9.382 -9.838 20.144 1.00 84.88 165 LEU A O 1
ATOM 1362 N N . ILE A 1 166 ? -10.493 -9.603 22.083 1.00 83.56 166 ILE A N 1
ATOM 1363 C CA . ILE A 1 166 ? -9.358 -9.941 22.959 1.00 83.56 166 ILE A CA 1
ATOM 1364 C C . ILE A 1 166 ? -8.858 -11.362 22.676 1.00 83.56 166 ILE A C 1
ATOM 1366 O O . ILE A 1 166 ? -7.662 -11.578 22.508 1.00 83.56 166 ILE A O 1
ATOM 1370 N N . ILE A 1 167 ? -9.778 -12.322 22.559 1.00 84.38 167 ILE A N 1
ATOM 1371 C CA . ILE A 1 167 ? -9.451 -13.723 22.261 1.00 84.38 167 ILE A CA 1
ATOM 1372 C C . ILE A 1 167 ? -8.792 -13.828 20.881 1.00 84.38 167 ILE A C 1
ATOM 1374 O O . ILE A 1 167 ? -7.775 -14.501 20.734 1.00 84.38 167 ILE A O 1
ATOM 1378 N N . GLY A 1 168 ? -9.325 -13.120 19.882 1.00 84.19 168 GLY A N 1
ATOM 1379 C CA . GLY A 1 168 ? -8.756 -13.078 18.536 1.00 84.19 168 GLY A CA 1
ATOM 1380 C C . GLY A 1 168 ? -7.336 -12.511 18.511 1.00 84.19 168 GLY A C 1
ATOM 1381 O O . GLY A 1 168 ? -6.472 -13.082 17.853 1.00 84.19 168 GLY A O 1
ATOM 1382 N N . VAL A 1 169 ? -7.068 -11.444 19.272 1.00 82.75 169 VAL A N 1
ATOM 1383 C CA . VAL A 1 169 ? -5.719 -10.864 19.402 1.00 82.75 169 VAL A CA 1
ATOM 1384 C C . VAL A 1 169 ? -4.756 -11.840 20.078 1.00 82.75 169 VAL A C 1
ATOM 1386 O O . VAL A 1 169 ? -3.636 -12.005 19.602 1.00 82.75 169 VAL A O 1
ATOM 1389 N N . ILE A 1 170 ? -5.182 -12.524 21.144 1.00 85.75 170 ILE A N 1
ATOM 1390 C CA . ILE A 1 170 ? -4.351 -13.521 21.839 1.00 85.75 170 ILE A CA 1
ATOM 1391 C C . ILE A 1 170 ? -4.002 -14.682 20.905 1.00 85.75 170 ILE A C 1
ATOM 1393 O O . ILE A 1 170 ? -2.840 -15.075 20.837 1.00 85.75 170 ILE A O 1
ATOM 1397 N N . ILE A 1 171 ? -4.979 -15.205 20.158 1.00 87.12 171 ILE A N 1
ATOM 1398 C CA . ILE A 1 171 ? -4.748 -16.277 19.180 1.00 87.12 171 ILE A CA 1
ATOM 1399 C C . ILE A 1 171 ? -3.790 -15.803 18.088 1.00 87.12 171 ILE A C 1
ATOM 1401 O O . ILE A 1 171 ? -2.855 -16.523 17.753 1.00 87.12 171 ILE A O 1
ATOM 1405 N N . PHE A 1 172 ? -3.988 -14.593 17.558 1.00 84.88 172 PHE A N 1
ATOM 1406 C CA . PHE A 1 172 ? -3.123 -14.034 16.523 1.00 84.88 172 PHE A CA 1
ATOM 1407 C C . PHE A 1 172 ? -1.673 -13.912 17.009 1.00 84.88 172 PHE A C 1
ATOM 1409 O O . PHE A 1 172 ? -0.768 -14.450 16.370 1.00 84.88 172 PHE A O 1
ATOM 1416 N N . LEU A 1 173 ? -1.457 -13.297 18.177 1.00 84.31 173 LEU A N 1
ATOM 1417 C CA . LEU A 1 173 ? -0.130 -13.183 18.784 1.00 84.31 173 LEU A CA 1
ATOM 1418 C C . LEU A 1 173 ? 0.478 -14.564 19.044 1.00 84.31 173 LEU A C 1
ATOM 1420 O O . LEU A 1 173 ? 1.595 -14.819 18.608 1.00 84.31 173 LEU A O 1
ATOM 1424 N N . GLY A 1 174 ? -0.269 -15.476 19.673 1.00 84.56 174 GLY A N 1
ATOM 1425 C CA . GLY A 1 174 ? 0.187 -16.840 19.948 1.00 84.56 174 GLY A CA 1
ATOM 1426 C C . GLY A 1 174 ? 0.579 -17.602 18.681 1.00 84.56 174 GLY A C 1
ATOM 1427 O O . GLY A 1 174 ? 1.630 -18.233 18.646 1.00 84.56 174 GLY A O 1
ATOM 1428 N N . SER A 1 175 ? -0.208 -17.487 17.609 1.00 85.81 175 SER A N 1
ATOM 1429 C CA . SER A 1 175 ? 0.105 -18.113 16.319 1.00 85.81 175 SER A CA 1
ATOM 1430 C C . SER A 1 175 ? 1.371 -17.541 15.676 1.00 85.81 175 SER A C 1
ATOM 1432 O O . SER A 1 175 ? 2.156 -18.297 15.113 1.00 85.81 175 SER A O 1
ATOM 1434 N N . SER A 1 176 ? 1.629 -16.237 15.830 1.00 82.69 176 SER A N 1
ATOM 1435 C CA . SER A 1 176 ? 2.849 -15.604 15.321 1.00 82.69 176 SER A CA 1
ATOM 1436 C C . SER A 1 176 ? 4.116 -16.106 16.018 1.00 82.69 176 SER A C 1
ATOM 1438 O O . SER A 1 176 ? 5.175 -16.092 15.400 1.00 82.69 176 SER A O 1
ATOM 1440 N N . PHE A 1 177 ? 4.031 -16.534 17.282 1.00 80.56 177 PHE A N 1
ATOM 1441 C CA . PHE A 1 177 ? 5.156 -17.160 17.989 1.00 80.56 177 PHE A CA 1
ATOM 1442 C C . PHE A 1 177 ? 5.361 -18.628 17.602 1.00 80.56 177 PHE A C 1
ATOM 1444 O O . PHE A 1 177 ? 6.467 -19.126 17.741 1.00 80.56 177 PHE A O 1
ATOM 1451 N N . LEU A 1 178 ? 4.314 -19.322 17.143 1.00 81.00 178 LEU A N 1
ATOM 1452 C CA . LEU A 1 178 ? 4.395 -20.727 16.720 1.00 81.00 178 LEU A CA 1
ATOM 1453 C C . LEU A 1 178 ? 4.891 -20.900 15.278 1.00 81.00 178 LEU A C 1
ATOM 1455 O O . LEU A 1 178 ? 5.326 -21.987 14.912 1.00 81.00 178 LEU A O 1
ATOM 1459 N N . LEU A 1 179 ? 4.750 -19.861 14.452 1.00 74.50 179 LEU A N 1
ATOM 1460 C CA . LEU A 1 179 ? 5.122 -19.867 13.034 1.00 74.50 179 LEU A CA 1
ATOM 1461 C C . LEU A 1 179 ? 6.525 -19.295 12.760 1.00 74.50 179 LEU A C 1
ATOM 1463 O O . LEU A 1 179 ? 6.975 -19.375 11.618 1.00 74.50 179 LEU A O 1
ATOM 1467 N N . ASN A 1 180 ? 7.179 -18.721 13.775 1.00 60.19 180 ASN A N 1
ATOM 1468 C CA . ASN A 1 180 ? 8.580 -18.280 13.746 1.00 60.19 180 ASN A CA 1
ATOM 1469 C C . ASN A 1 180 ? 9.480 -19.335 14.391 1.00 60.19 180 ASN A C 1
ATOM 1471 O O . ASN A 1 180 ? 10.619 -19.495 13.904 1.00 60.19 180 ASN A O 1
#

Sequence (180 aa):
MFLKPYNYRQDISGLRALAVLLTIGYHAFPEFISGGFVGVDIFFVISGFLITKIILENLETNTFNIIDFYSRRIRRIFPALLLLLIACYGIGWFVMFADEYKRLGGHIAAGAGFIQNLVLIQETSYFEKSIDTKPLIHLWSLAIEEQFYLFWPLVIWTLYKKNNLIIGVIIFLGSSFLLN